Protein AF-A0A522C8F4-F1 (afdb_monomer)

Sequence (87 aa):
MTLLLDTPPDPAPGAAETHWVSIRHLQRAVAYLGAQGLDSAAWLARADIAPECLHNGDGKIGLAALERLLAIAMQELDVPCLGLDMA

pLDDT: mean 78.82, std 14.57, range [41.06, 93.38]

Foldseek 3Di:
DDDDDPDPPDPDVDDPPQDKDFLLLVLLLLVVCVVVVDDSVVLLVQLVHDPVSNVCRRDIDGVSSVVSSVVVSCVVVVPPCVVVVSD

Nearest PDB structures (foldseek):
  8rcw-assembly2_B  TM=8.359E-01  e=5.744E-02  Mycobacterium tuberculosis H37Rv
  7o81-assembly1_AU  TM=5.723E-01  e=1.205E+00  Oryctolagus cuniculus
  9f9s-assembly1_CN  TM=5.212E-01  e=1.064E+00  Saccharomyces cerevisiae
  6zvh-assembly1_i  TM=5.993E-01  e=2.108E+00  Homo sapiens
  4fbi-assembly2_D  TM=5.442E-01  e=3.060E+00  Enterobacter sp. RFL1396

Secondary structure (DSSP, 8-state):
------PPP---S------EEEHHHHHHHHHHHHHTT--HHHHHHHTT--GGGGG-TT-EEEHHHHHHHHHHHHHHHT-TTHHHHT-

Structure (mmCIF, N/CA/C/O backbone):
data_AF-A0A522C8F4-F1
#
_entry.id   AF-A0A522C8F4-F1
#
loop_
_atom_site.group_PDB
_atom_site.id
_atom_site.type_symbol
_atom_site.label_atom_id
_atom_site.label_alt_id
_atom_site.label_comp_id
_atom_site.label_asym_id
_atom_site.label_entity_id
_atom_site.label_seq_id
_atom_site.pdbx_PDB_ins_code
_atom_site.Cartn_x
_atom_site.Cartn_y
_atom_site.Cartn_z
_atom_site.occupancy
_atom_site.B_iso_or_equiv
_atom_site.auth_seq_id
_atom_site.auth_comp_id
_atom_site.auth_asym_id
_atom_site.auth_atom_id
_atom_site.pdbx_PDB_model_num
ATOM 1 N N . MET A 1 1 ? 48.566 -18.611 25.488 1.00 44.94 1 MET A N 1
ATOM 2 C CA . MET A 1 1 ? 48.190 -18.891 24.086 1.00 44.94 1 MET A CA 1
ATOM 3 C C . MET A 1 1 ? 46.758 -18.421 23.917 1.00 44.94 1 MET A C 1
ATOM 5 O O . MET A 1 1 ? 45.863 -19.042 24.470 1.00 44.94 1 MET A O 1
ATOM 9 N N . THR A 1 2 ? 46.566 -17.261 23.294 1.00 46.38 2 THR A N 1
ATOM 10 C CA . THR A 1 2 ? 45.254 -16.617 23.140 1.00 46.38 2 THR A CA 1
ATOM 11 C C . THR A 1 2 ? 44.597 -17.163 21.878 1.00 46.38 2 THR A C 1
ATOM 13 O O . THR A 1 2 ? 45.155 -17.017 20.794 1.00 46.38 2 THR A O 1
ATOM 16 N N . LEU A 1 3 ? 43.455 -17.834 22.027 1.00 51.31 3 LEU A N 1
ATOM 17 C CA . LEU A 1 3 ? 42.624 -18.289 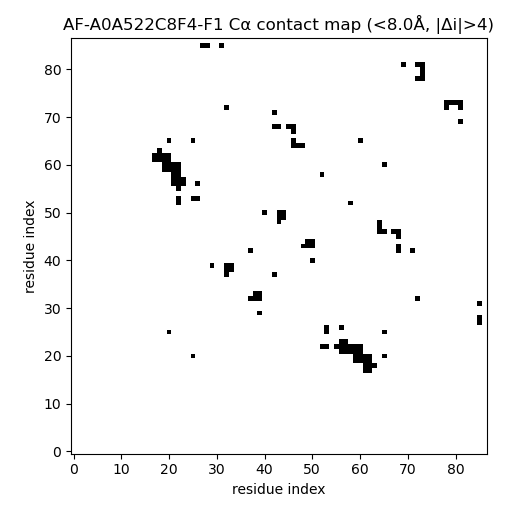20.914 1.00 51.31 3 LEU A CA 1
ATOM 18 C C . LEU A 1 3 ? 41.942 -17.061 20.299 1.00 51.31 3 LEU A C 1
ATOM 20 O O . LEU A 1 3 ? 41.052 -16.473 20.908 1.00 51.31 3 LEU A O 1
ATOM 24 N N . LEU A 1 4 ? 42.405 -16.654 19.118 1.00 52.91 4 LEU A N 1
ATOM 25 C CA . LEU A 1 4 ? 41.684 -15.735 18.242 1.00 52.91 4 LEU A CA 1
ATOM 26 C C . LEU A 1 4 ? 40.414 -16.456 17.780 1.00 52.91 4 LEU A C 1
ATOM 28 O O . LEU A 1 4 ? 40.498 -17.440 17.049 1.00 52.91 4 LEU A O 1
ATOM 32 N N . LEU A 1 5 ? 39.253 -16.002 18.259 1.00 57.53 5 LEU A N 1
ATOM 33 C CA . LEU A 1 5 ? 37.972 -16.357 17.660 1.00 57.53 5 LEU A CA 1
ATOM 34 C C . LEU A 1 5 ? 37.971 -15.776 16.244 1.00 57.53 5 LEU A C 1
ATOM 36 O O . LEU A 1 5 ? 37.973 -14.559 16.067 1.00 57.53 5 LEU A O 1
ATOM 40 N N . ASP A 1 6 ? 38.010 -16.668 15.260 1.00 53.59 6 ASP A N 1
ATOM 41 C CA . ASP A 1 6 ? 37.747 -16.384 13.856 1.00 53.59 6 ASP A CA 1
ATOM 42 C C . ASP A 1 6 ? 36.260 -16.017 13.746 1.00 53.59 6 ASP A C 1
ATOM 44 O O . ASP A 1 6 ? 35.390 -16.874 13.600 1.00 53.59 6 ASP A O 1
ATOM 48 N N . THR A 1 7 ? 35.940 -14.745 13.991 1.00 63.19 7 THR A N 1
ATOM 49 C CA . THR A 1 7 ? 34.595 -14.225 13.747 1.00 63.19 7 THR A CA 1
ATOM 50 C C . THR A 1 7 ? 34.357 -14.343 12.243 1.00 63.19 7 THR A C 1
ATOM 52 O O . THR A 1 7 ? 35.113 -13.726 11.485 1.00 63.19 7 THR A O 1
ATOM 55 N N . PRO A 1 8 ? 33.354 -15.118 11.785 1.00 62.75 8 PRO A N 1
ATOM 56 C CA . PRO A 1 8 ? 33.041 -15.179 10.367 1.00 62.75 8 PRO A CA 1
ATOM 57 C C . PRO A 1 8 ? 32.756 -13.755 9.877 1.00 62.75 8 PRO A C 1
ATOM 59 O O . PRO A 1 8 ? 32.131 -12.984 10.613 1.00 62.75 8 PRO A O 1
ATOM 62 N N . PRO A 1 9 ? 33.233 -13.375 8.679 1.00 60.97 9 PRO A N 1
ATOM 63 C CA . PRO A 1 9 ? 32.953 -12.058 8.139 1.00 60.97 9 PRO A CA 1
ATOM 64 C C . PRO A 1 9 ? 31.438 -11.850 8.133 1.00 60.97 9 PRO A C 1
ATOM 66 O O . PRO A 1 9 ? 30.693 -12.712 7.662 1.00 60.97 9 PRO A O 1
ATOM 69 N N . ASP A 1 10 ? 31.012 -10.715 8.690 1.00 57.66 10 ASP A N 1
ATOM 70 C CA . ASP A 1 10 ? 29.665 -10.180 8.519 1.00 57.66 10 ASP A CA 1
ATOM 71 C C . ASP A 1 10 ? 29.289 -10.350 7.040 1.00 57.66 10 ASP A C 1
ATOM 73 O O . ASP A 1 10 ? 30.137 -10.042 6.187 1.00 57.66 10 ASP A O 1
ATOM 77 N N . PRO A 1 11 ? 28.119 -10.928 6.702 1.00 50.84 11 PRO A N 1
ATOM 78 C CA . PRO A 1 11 ? 27.736 -11.071 5.310 1.00 50.84 11 PRO A CA 1
ATOM 79 C C . PRO A 1 11 ? 27.777 -9.675 4.697 1.00 50.84 11 PRO A C 1
ATOM 81 O O . PRO A 1 11 ? 26.938 -8.828 4.994 1.00 50.84 11 PRO A O 1
ATOM 84 N N . ALA A 1 12 ? 28.796 -9.437 3.863 1.00 52.94 12 ALA A N 1
ATOM 85 C CA . ALA A 1 12 ? 28.908 -8.232 3.059 1.00 52.94 12 ALA A CA 1
ATOM 86 C C . ALA A 1 12 ? 27.527 -7.960 2.450 1.00 52.94 12 ALA A C 1
ATOM 88 O O . ALA A 1 12 ? 26.893 -8.945 2.070 1.00 52.94 12 ALA A O 1
ATOM 89 N N . PRO A 1 13 ? 27.049 -6.702 2.357 1.00 50.16 13 PRO A N 1
ATOM 90 C CA . PRO A 1 13 ? 25.751 -6.387 1.761 1.00 50.16 13 PRO A CA 1
ATOM 91 C C . PRO A 1 13 ? 25.743 -6.938 0.333 1.00 50.16 13 PRO A C 1
ATOM 93 O O . PRO A 1 13 ? 26.309 -6.369 -0.600 1.00 50.16 13 PRO A O 1
ATOM 96 N N . GLY A 1 14 ? 25.230 -8.153 0.220 1.00 41.06 14 GLY A N 1
ATOM 97 C CA . GLY A 1 14 ? 25.753 -9.151 -0.691 1.00 41.06 14 GLY A CA 1
ATOM 98 C C . GLY A 1 14 ? 24.600 -9.621 -1.519 1.00 41.06 14 GLY A C 1
ATOM 99 O O . GLY A 1 14 ? 23.705 -10.267 -0.995 1.00 41.06 14 GLY A O 1
ATOM 100 N N . ALA A 1 15 ? 24.662 -9.254 -2.797 1.00 46.59 15 ALA A N 1
ATOM 101 C CA . ALA A 1 15 ? 23.633 -9.456 -3.801 1.00 46.59 15 ALA A CA 1
ATOM 102 C C . ALA A 1 15 ? 22.291 -8.829 -3.398 1.00 46.59 15 ALA A C 1
ATOM 104 O O . ALA A 1 15 ? 21.621 -9.266 -2.474 1.00 46.59 15 ALA A O 1
ATOM 105 N N . ALA A 1 16 ? 21.860 -7.809 -4.143 1.00 55.00 16 ALA A N 1
ATOM 106 C CA . ALA A 1 16 ? 20.462 -7.408 -4.131 1.00 55.00 16 ALA A CA 1
ATOM 107 C C . ALA A 1 16 ? 19.640 -8.617 -4.596 1.00 55.00 16 ALA A C 1
ATOM 109 O O . ALA A 1 16 ? 19.471 -8.832 -5.801 1.00 55.00 16 ALA A O 1
ATOM 110 N N . GLU A 1 17 ? 19.213 -9.459 -3.653 1.00 55.12 17 GLU A N 1
ATOM 111 C CA . GLU A 1 17 ? 18.331 -10.571 -3.937 1.00 55.12 17 GLU A CA 1
ATOM 112 C C . GLU A 1 17 ? 17.128 -9.979 -4.651 1.00 55.12 17 GLU A C 1
ATOM 114 O O . GLU A 1 17 ? 16.402 -9.133 -4.123 1.00 55.12 17 GLU A O 1
ATOM 119 N N . THR A 1 18 ? 16.983 -10.340 -5.922 1.00 69.88 18 THR A N 1
ATOM 120 C CA . THR A 1 18 ? 16.016 -9.697 -6.799 1.00 69.88 18 THR A CA 1
ATOM 121 C C . THR A 1 18 ? 14.662 -10.374 -6.610 1.00 69.88 18 THR A C 1
ATOM 123 O O . THR A 1 18 ? 14.079 -10.932 -7.539 1.00 69.88 18 THR A O 1
ATOM 126 N N . HIS A 1 19 ? 14.198 -10.392 -5.362 1.00 85.94 19 HIS A N 1
ATOM 127 C CA . HIS A 1 19 ? 12.888 -10.897 -4.998 1.00 85.94 19 HIS A CA 1
ATOM 128 C C . HIS A 1 19 ? 11.849 -9.866 -5.409 1.00 85.94 19 HIS A C 1
ATOM 130 O O . HIS A 1 19 ? 11.964 -8.674 -5.114 1.00 85.94 19 HIS A O 1
ATOM 136 N N . TRP A 1 20 ? 10.828 -10.336 -6.114 1.00 90.62 20 TRP A N 1
ATOM 137 C CA . TRP A 1 20 ? 9.757 -9.505 -6.640 1.00 90.62 20 TRP A CA 1
ATOM 138 C C . TRP A 1 20 ? 8.425 -9.958 -6.069 1.00 90.62 20 TRP A C 1
ATOM 140 O O . TRP A 1 20 ? 8.176 -11.153 -5.916 1.00 90.62 20 TRP A O 1
ATOM 150 N N . VAL A 1 21 ? 7.530 -9.003 -5.853 1.00 89.69 21 VAL A N 1
ATOM 151 C CA . VAL A 1 21 ? 6.144 -9.263 -5.471 1.00 89.69 21 VAL A CA 1
ATOM 152 C C . VAL A 1 21 ? 5.204 -8.566 -6.448 1.00 89.69 21 VAL A C 1
ATOM 154 O O . VAL A 1 21 ? 5.513 -7.506 -6.994 1.00 89.69 21 VAL A O 1
ATOM 157 N N . SER A 1 22 ? 4.057 -9.188 -6.718 1.00 91.44 22 SER A N 1
ATOM 158 C CA . SER A 1 22 ? 3.035 -8.598 -7.585 1.00 91.44 22 SER A CA 1
ATOM 159 C C . SER A 1 22 ? 2.456 -7.331 -6.955 1.00 91.44 22 SER A C 1
ATOM 161 O O . SER A 1 22 ? 2.142 -7.314 -5.761 1.00 91.44 22 SER A O 1
ATOM 163 N N . ILE A 1 23 ? 2.220 -6.308 -7.779 1.00 93.38 23 ILE A N 1
ATOM 164 C CA . ILE A 1 23 ? 1.547 -5.069 -7.365 1.00 93.38 23 ILE A CA 1
ATOM 165 C C . ILE A 1 23 ? 0.154 -5.344 -6.780 1.00 93.38 23 ILE A C 1
ATOM 167 O O . ILE A 1 23 ? -0.283 -4.603 -5.906 1.00 93.38 23 ILE A O 1
ATOM 171 N N . ARG A 1 24 ? -0.512 -6.454 -7.134 1.00 92.00 24 ARG A N 1
ATOM 172 C CA . ARG A 1 24 ? -1.760 -6.890 -6.475 1.00 92.00 24 ARG A CA 1
ATOM 173 C C . ARG A 1 24 ? -1.620 -7.047 -4.958 1.00 92.00 24 ARG A C 1
ATOM 175 O O . ARG A 1 24 ? -2.556 -6.727 -4.231 1.00 92.00 24 ARG A O 1
ATOM 182 N N . HIS A 1 25 ? -0.473 -7.519 -4.470 1.00 89.25 25 HIS A N 1
ATOM 183 C CA . HIS A 1 25 ? -0.236 -7.654 -3.029 1.00 89.25 25 HIS A CA 1
ATOM 184 C C . HIS A 1 25 ? -0.014 -6.291 -2.381 1.00 89.25 25 HIS A C 1
ATOM 186 O O . HIS A 1 25 ? -0.578 -6.026 -1.324 1.00 89.25 25 HIS A O 1
ATOM 192 N N . LEU A 1 26 ? 0.727 -5.400 -3.051 1.00 91.31 26 LEU A N 1
ATOM 193 C CA . LEU A 1 26 ? 0.863 -4.013 -2.612 1.00 91.31 26 LEU A CA 1
ATOM 194 C C . LEU A 1 26 ? -0.512 -3.329 -2.534 1.00 91.31 26 LEU A C 1
ATOM 196 O O . LEU A 1 26 ? -0.822 -2.709 -1.526 1.00 91.31 26 LEU A O 1
ATOM 200 N N . GLN A 1 27 ? -1.359 -3.478 -3.556 1.00 91.88 27 GLN A N 1
ATOM 201 C CA . GLN A 1 27 ? -2.716 -2.924 -3.569 1.00 91.88 27 GLN A CA 1
ATOM 202 C C . GLN A 1 27 ? -3.560 -3.441 -2.397 1.00 91.88 27 GLN A C 1
ATOM 204 O O . GLN A 1 27 ? -4.240 -2.648 -1.750 1.00 91.88 27 GLN A O 1
ATOM 209 N N . ARG A 1 28 ? -3.504 -4.749 -2.096 1.00 89.88 28 ARG A N 1
ATOM 210 C CA . ARG A 1 28 ? -4.203 -5.333 -0.936 1.00 89.88 28 ARG A CA 1
ATOM 211 C C . ARG A 1 28 ? -3.689 -4.753 0.381 1.00 89.88 28 ARG A C 1
ATOM 213 O O . ARG A 1 28 ? -4.504 -4.357 1.207 1.00 89.88 28 ARG A O 1
ATOM 220 N N . ALA A 1 29 ? -2.370 -4.642 0.546 1.00 88.94 29 ALA A N 1
ATOM 221 C CA . ALA A 1 29 ? -1.771 -4.042 1.735 1.00 88.94 29 ALA A CA 1
ATOM 222 C C . ALA A 1 29 ? -2.201 -2.578 1.904 1.00 88.94 29 ALA A C 1
ATOM 224 O O . ALA A 1 29 ? -2.668 -2.186 2.966 1.00 88.94 29 ALA A O 1
ATOM 225 N N . VAL A 1 30 ? -2.137 -1.782 0.837 1.00 90.12 30 VAL A N 1
ATOM 226 C CA . VAL A 1 30 ? -2.553 -0.374 0.850 1.00 90.12 30 VAL A CA 1
ATOM 227 C C . VAL A 1 30 ? -4.041 -0.224 1.179 1.00 90.12 30 VAL A C 1
ATOM 229 O O . VAL A 1 30 ? -4.398 0.621 1.996 1.00 90.12 30 VAL A O 1
ATOM 232 N N . ALA A 1 31 ? -4.906 -1.060 0.598 1.00 89.62 31 ALA A N 1
ATOM 233 C CA . ALA A 1 31 ? -6.337 -1.053 0.898 1.00 89.62 31 ALA A CA 1
ATOM 234 C C . ALA A 1 31 ? -6.622 -1.419 2.365 1.00 89.62 31 ALA A C 1
ATOM 236 O O . ALA A 1 31 ? -7.450 -0.773 3.006 1.00 89.62 31 ALA A O 1
ATOM 237 N N . TYR A 1 32 ? -5.914 -2.415 2.904 1.00 87.88 32 TYR A N 1
ATOM 238 C CA . TYR A 1 32 ? -6.016 -2.799 4.311 1.00 87.88 32 TYR A CA 1
ATOM 239 C C . TYR A 1 32 ? -5.588 -1.657 5.242 1.00 87.88 32 TYR A C 1
ATOM 241 O O . TYR A 1 32 ? -6.335 -1.290 6.144 1.00 87.88 32 TYR A O 1
ATOM 249 N N . LEU A 1 33 ? -4.429 -1.039 4.993 1.00 86.50 33 LEU A N 1
ATOM 250 C CA . LEU A 1 33 ? -3.942 0.087 5.797 1.00 86.50 33 LEU A CA 1
ATOM 251 C C . LEU A 1 33 ? -4.897 1.287 5.730 1.00 86.50 33 LEU A C 1
ATOM 253 O O . LEU A 1 33 ? -5.185 1.901 6.756 1.00 86.50 33 LEU A O 1
ATOM 257 N N . GLY A 1 34 ? -5.456 1.571 4.551 1.00 87.12 34 GLY A N 1
ATOM 258 C CA . GLY A 1 34 ? -6.485 2.598 4.387 1.00 87.12 34 GLY A CA 1
ATOM 259 C C . GLY A 1 34 ? -7.748 2.314 5.210 1.00 87.12 34 GLY A C 1
ATOM 260 O O . GLY A 1 34 ? -8.307 3.232 5.806 1.00 87.12 34 GLY A O 1
ATOM 261 N N . ALA A 1 35 ? -8.167 1.049 5.320 1.00 87.62 35 ALA A N 1
ATOM 262 C CA . ALA A 1 35 ? -9.297 0.654 6.167 1.00 87.62 35 ALA A CA 1
ATOM 263 C C . ALA A 1 35 ? -9.024 0.847 7.672 1.00 87.62 35 ALA A C 1
ATOM 265 O O . ALA A 1 35 ? -9.966 1.058 8.432 1.00 87.62 35 ALA A O 1
ATOM 266 N N . GLN A 1 36 ? -7.754 0.844 8.091 1.00 83.50 36 GLN A N 1
ATOM 267 C CA . GLN A 1 36 ? -7.331 1.176 9.459 1.00 83.50 36 GLN A CA 1
ATOM 268 C C . GLN A 1 36 ? -7.215 2.694 9.705 1.00 83.50 36 GLN A C 1
ATOM 270 O O . GLN A 1 36 ? -6.782 3.122 10.772 1.00 83.50 36 GLN A O 1
ATOM 275 N N . GLY A 1 37 ? -7.592 3.525 8.726 1.00 84.75 37 GLY A N 1
ATOM 276 C CA . GLY A 1 37 ? -7.521 4.984 8.818 1.00 84.75 37 GLY A CA 1
ATOM 277 C C . GLY A 1 37 ? -6.133 5.566 8.546 1.00 84.75 37 GLY A C 1
ATOM 278 O O . GLY A 1 37 ? -5.911 6.747 8.816 1.00 84.75 37 GLY A O 1
ATOM 279 N N . LEU A 1 38 ? -5.198 4.771 8.014 1.00 81.31 38 LEU A N 1
ATOM 280 C CA . LEU A 1 38 ? -3.857 5.244 7.675 1.00 81.31 38 LEU A CA 1
ATOM 281 C C . LEU A 1 38 ? -3.829 5.927 6.302 1.00 81.31 38 LEU A C 1
ATOM 283 O O . LEU A 1 38 ? -4.421 5.449 5.332 1.00 81.31 38 LEU A O 1
ATOM 287 N N . ASP A 1 39 ? -3.080 7.028 6.203 1.00 86.12 39 ASP A N 1
ATOM 288 C CA . ASP A 1 39 ? -2.875 7.748 4.943 1.00 86.12 39 ASP A CA 1
ATOM 289 C C . ASP A 1 39 ? -1.907 6.999 4.019 1.00 86.12 39 ASP A C 1
ATOM 291 O O . ASP A 1 39 ? -0.700 7.234 3.995 1.00 86.12 39 ASP A O 1
ATOM 295 N N . SER A 1 40 ? -2.456 6.121 3.191 1.00 82.44 40 SER A N 1
ATOM 296 C CA . SER A 1 40 ? -1.705 5.352 2.198 1.00 82.44 40 SER A CA 1
ATOM 297 C C . SER A 1 40 ? -0.673 6.152 1.377 1.00 82.44 40 SER A C 1
ATOM 299 O O . SER A 1 40 ? 0.377 5.598 1.057 1.00 82.44 40 SER A O 1
ATOM 301 N N . ALA A 1 41 ? -0.894 7.437 1.071 1.00 86.12 41 ALA A N 1
ATOM 302 C CA . ALA A 1 41 ? 0.064 8.231 0.295 1.00 86.12 41 ALA A CA 1
ATOM 303 C C . ALA A 1 41 ? 1.337 8.561 1.092 1.00 86.12 41 ALA A C 1
ATOM 305 O O . ALA A 1 41 ? 2.450 8.364 0.594 1.00 86.12 41 ALA A O 1
ATOM 306 N N . ALA A 1 42 ? 1.188 9.002 2.344 1.00 86.25 42 ALA A N 1
ATOM 307 C CA . ALA A 1 42 ? 2.316 9.284 3.234 1.00 86.25 42 ALA A CA 1
ATOM 308 C C . ALA A 1 42 ? 3.173 8.030 3.482 1.00 86.25 42 ALA A C 1
ATOM 310 O O . ALA A 1 42 ? 4.399 8.088 3.582 1.00 86.25 42 ALA A O 1
ATOM 311 N N . TRP A 1 43 ? 2.518 6.879 3.538 1.00 86.69 43 TRP A N 1
ATOM 312 C CA . TRP A 1 43 ? 3.128 5.589 3.815 1.00 86.69 43 TRP A CA 1
ATOM 313 C C . TRP A 1 43 ? 3.905 5.017 2.629 1.00 86.69 43 TRP A C 1
ATOM 315 O O . TRP A 1 43 ? 5.034 4.553 2.795 1.00 86.69 43 TRP A O 1
ATOM 325 N N . LEU A 1 44 ? 3.348 5.124 1.422 1.00 90.50 44 LEU A N 1
ATOM 326 C CA . LEU A 1 44 ? 4.053 4.775 0.188 1.00 90.50 44 LEU A CA 1
ATOM 327 C C . LEU A 1 44 ? 5.304 5.639 -0.001 1.00 90.50 44 LEU A C 1
ATOM 329 O O . LEU A 1 44 ? 6.363 5.104 -0.322 1.00 90.50 44 LEU A O 1
ATOM 333 N N . ALA A 1 45 ? 5.216 6.940 0.298 1.00 89.62 45 ALA A N 1
ATOM 334 C CA . ALA A 1 45 ? 6.369 7.834 0.257 1.00 89.62 45 ALA A CA 1
ATOM 335 C C . ALA A 1 45 ? 7.475 7.410 1.245 1.00 89.62 45 ALA A C 1
ATOM 337 O O . ALA A 1 45 ? 8.645 7.374 0.871 1.00 89.62 45 ALA A O 1
ATOM 338 N N . ARG A 1 46 ? 7.126 7.016 2.481 1.00 85.94 46 ARG A N 1
ATOM 339 C CA . ARG A 1 46 ? 8.096 6.489 3.470 1.00 85.94 46 ARG A CA 1
ATOM 340 C C . ARG A 1 46 ? 8.739 5.167 3.035 1.00 85.94 46 ARG A C 1
ATOM 342 O O . ARG A 1 46 ? 9.874 4.893 3.418 1.00 85.94 46 ARG A O 1
ATOM 349 N N . ALA A 1 47 ? 8.025 4.356 2.257 1.00 87.31 47 ALA A N 1
ATOM 350 C CA . ALA A 1 47 ? 8.521 3.095 1.709 1.00 87.31 47 ALA A CA 1
ATOM 351 C C . ALA A 1 47 ? 9.281 3.254 0.377 1.00 87.31 47 ALA A C 1
ATOM 353 O O . ALA A 1 47 ? 9.730 2.248 -0.176 1.00 87.31 47 ALA A O 1
ATOM 354 N N . ASP A 1 48 ? 9.448 4.486 -0.122 1.00 88.62 48 ASP A N 1
ATOM 355 C CA . ASP A 1 48 ? 10.056 4.792 -1.425 1.00 88.62 48 ASP A CA 1
ATOM 356 C C . ASP A 1 48 ? 9.295 4.146 -2.604 1.00 88.62 48 ASP A C 1
ATOM 358 O O . ASP A 1 48 ? 9.873 3.672 -3.580 1.00 88.62 48 ASP A O 1
ATOM 362 N N . ILE A 1 49 ? 7.963 4.083 -2.497 1.00 89.88 49 ILE A N 1
ATOM 363 C CA . ILE A 1 49 ? 7.073 3.530 -3.523 1.00 89.88 49 ILE A CA 1
ATOM 364 C C . ILE A 1 49 ? 6.310 4.673 -4.187 1.00 89.88 49 ILE A C 1
ATOM 366 O O . ILE A 1 49 ? 5.542 5.387 -3.541 1.00 89.88 49 ILE A O 1
ATOM 370 N N . ALA A 1 50 ? 6.464 4.811 -5.503 1.00 90.38 50 ALA A N 1
ATOM 371 C CA . ALA A 1 50 ? 5.681 5.771 -6.266 1.00 90.38 50 ALA A CA 1
ATOM 372 C C . ALA A 1 50 ? 4.200 5.331 -6.312 1.00 90.38 50 ALA A C 1
ATOM 374 O O . ALA A 1 50 ? 3.909 4.184 -6.669 1.00 90.38 50 ALA A O 1
ATOM 375 N N . PRO A 1 51 ? 3.234 6.212 -5.991 1.00 89.12 51 PRO A N 1
ATOM 376 C CA . PRO A 1 51 ? 1.816 5.846 -5.945 1.00 89.12 51 PRO A CA 1
ATOM 377 C C . PRO A 1 51 ? 1.277 5.404 -7.312 1.00 89.12 51 PRO A C 1
ATOM 379 O O . PRO A 1 51 ? 0.381 4.567 -7.385 1.00 89.12 51 PRO A O 1
ATOM 382 N N . GLU A 1 52 ? 1.866 5.895 -8.403 1.00 90.06 52 GLU A N 1
ATOM 383 C CA . GLU A 1 52 ? 1.548 5.482 -9.772 1.00 90.06 52 GLU A CA 1
ATOM 384 C C . GLU A 1 52 ? 1.759 3.982 -10.032 1.00 90.06 52 GLU A C 1
ATOM 386 O O . GLU A 1 52 ? 1.067 3.412 -10.880 1.00 90.06 52 GLU A O 1
ATOM 391 N N . CYS A 1 53 ? 2.631 3.313 -9.264 1.00 88.31 53 CYS A N 1
ATOM 392 C CA . CYS A 1 53 ? 2.795 1.863 -9.342 1.00 88.31 53 CYS A CA 1
ATOM 393 C C . CYS A 1 53 ? 1.475 1.136 -9.061 1.00 88.31 53 CYS A C 1
ATOM 395 O O . CYS A 1 53 ? 1.204 0.111 -9.681 1.00 88.31 53 CYS A O 1
ATOM 397 N N . LEU A 1 54 ? 0.606 1.681 -8.203 1.00 88.56 54 LEU A N 1
ATOM 398 C CA . LEU A 1 54 ? -0.685 1.070 -7.885 1.00 88.56 54 LEU A CA 1
ATOM 399 C C . LEU A 1 54 ? -1.636 0.993 -9.083 1.00 88.56 54 LEU A C 1
ATOM 401 O O . LEU A 1 54 ? -2.565 0.190 -9.044 1.00 88.56 54 LEU A O 1
ATOM 405 N N . HIS A 1 55 ? -1.429 1.765 -10.152 1.00 88.88 55 HIS A N 1
ATOM 406 C CA . HIS A 1 55 ? -2.274 1.692 -11.348 1.00 88.88 55 HIS A CA 1
ATOM 407 C C . HIS A 1 55 ? -1.943 0.489 -12.241 1.00 88.88 55 HIS A C 1
ATOM 409 O O . HIS A 1 55 ? -2.783 0.063 -13.034 1.00 88.88 55 HIS A O 1
ATOM 415 N N . ASN A 1 56 ? -0.749 -0.092 -12.102 1.00 87.31 56 ASN A N 1
ATOM 416 C CA . ASN A 1 56 ? -0.307 -1.225 -12.908 1.00 87.31 56 ASN A CA 1
ATOM 417 C C . ASN A 1 56 ? -0.450 -2.547 -12.140 1.00 87.31 56 ASN A C 1
ATOM 419 O O . ASN A 1 56 ? 0.529 -3.102 -11.646 1.00 87.31 56 ASN A O 1
ATOM 423 N N . GLY A 1 57 ? -1.675 -3.068 -12.040 1.00 81.75 57 GLY A N 1
ATOM 424 C CA . GLY A 1 57 ? -1.964 -4.287 -11.271 1.00 81.75 57 GLY A CA 1
ATOM 425 C C . GLY A 1 57 ? -1.174 -5.533 -11.703 1.00 81.75 57 GLY A C 1
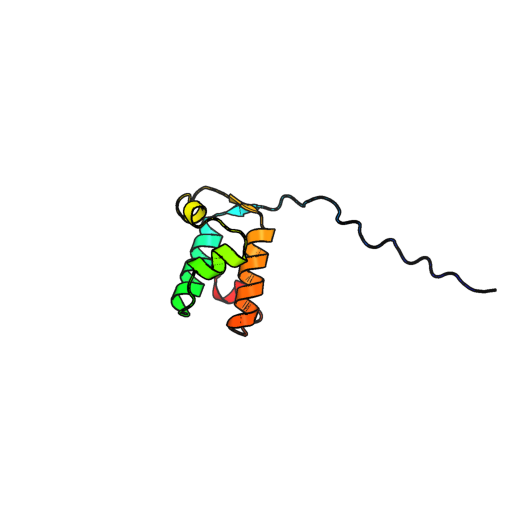ATOM 426 O O . GLY A 1 57 ? -0.922 -6.402 -10.872 1.00 81.75 57 GLY A O 1
ATOM 427 N N . ASP A 1 58 ? -0.753 -5.616 -12.965 1.00 85.62 58 ASP A N 1
ATOM 428 C CA . ASP A 1 58 ? 0.012 -6.746 -13.518 1.00 85.62 58 ASP A CA 1
ATOM 429 C C . ASP A 1 58 ? 1.535 -6.590 -13.363 1.00 85.62 58 ASP A C 1
ATOM 431 O O . ASP A 1 58 ? 2.304 -7.503 -13.678 1.00 85.62 58 ASP A O 1
ATOM 435 N N . GLY A 1 59 ? 1.992 -5.444 -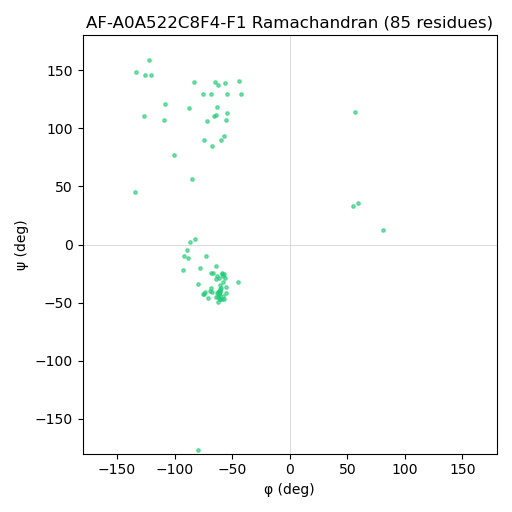12.857 1.00 89.75 59 GLY A N 1
ATOM 436 C CA . GLY A 1 59 ? 3.404 -5.195 -12.616 1.00 89.75 59 GLY A CA 1
ATOM 437 C C . GLY A 1 59 ? 3.929 -5.830 -11.326 1.00 89.75 59 GLY A C 1
ATOM 438 O O . GLY A 1 59 ? 3.241 -6.544 -10.583 1.00 89.75 59 GLY A O 1
ATOM 439 N N . LYS A 1 60 ? 5.206 -5.560 -11.062 1.00 92.31 60 LYS A N 1
ATOM 440 C CA . LYS A 1 60 ? 5.951 -6.094 -9.921 1.00 92.31 60 LYS A CA 1
ATOM 441 C C . LYS A 1 60 ? 6.735 -4.977 -9.245 1.00 92.31 60 LYS A C 1
ATOM 443 O O . LYS A 1 60 ? 7.191 -4.059 -9.921 1.00 92.31 60 LYS A O 1
ATOM 448 N N . ILE A 1 61 ? 6.917 -5.094 -7.936 1.00 89.81 61 ILE A N 1
ATOM 449 C CA . ILE A 1 61 ? 7.812 -4.243 -7.141 1.00 89.81 61 ILE A CA 1
ATOM 450 C C . ILE A 1 61 ? 8.835 -5.114 -6.423 1.00 89.81 61 ILE A C 1
ATOM 452 O O . ILE A 1 61 ? 8.607 -6.313 -6.229 1.00 89.81 61 ILE A O 1
ATOM 456 N N . GLY A 1 62 ? 9.961 -4.523 -6.032 1.00 90.12 62 GLY A N 1
ATOM 457 C CA . GLY A 1 62 ? 10.949 -5.225 -5.218 1.00 90.12 62 GLY A CA 1
ATOM 458 C C . GLY A 1 62 ? 10.343 -5.624 -3.875 1.00 90.12 62 GLY A C 1
ATOM 459 O O . GLY A 1 62 ? 9.645 -4.822 -3.250 1.00 90.12 62 GLY A O 1
ATOM 460 N N . LEU A 1 63 ? 10.622 -6.845 -3.421 1.00 89.06 63 LEU A N 1
ATOM 461 C CA . LEU A 1 63 ? 10.143 -7.351 -2.134 1.00 89.06 63 LEU A CA 1
ATOM 462 C C . LEU A 1 63 ? 10.553 -6.417 -0.986 1.00 89.06 63 LEU A C 1
ATOM 464 O O . LEU A 1 63 ? 9.709 -6.048 -0.179 1.00 89.06 63 LEU A O 1
ATOM 468 N N . ALA A 1 64 ? 11.789 -5.910 -1.011 1.00 88.44 64 ALA A N 1
ATOM 469 C CA . ALA A 1 64 ? 12.303 -4.966 -0.019 1.00 88.44 64 ALA A CA 1
ATOM 470 C C . ALA A 1 64 ? 11.499 -3.653 0.083 1.00 88.44 64 ALA A C 1
ATOM 472 O O . ALA A 1 64 ? 11.528 -2.980 1.113 1.00 88.44 64 ALA A O 1
ATOM 473 N N . ALA A 1 65 ? 10.800 -3.233 -0.978 1.00 88.44 65 ALA A N 1
ATOM 474 C CA . ALA A 1 65 ? 9.908 -2.075 -0.906 1.00 88.44 65 ALA A CA 1
ATOM 475 C C . ALA A 1 65 ? 8.617 -2.425 -0.148 1.00 88.44 65 ALA A C 1
ATOM 477 O O . ALA A 1 65 ? 8.183 -1.667 0.718 1.00 88.44 65 ALA A O 1
ATOM 478 N N . LEU A 1 66 ? 8.046 -3.607 -0.412 1.00 89.00 66 LEU A N 1
ATOM 479 C CA . LEU A 1 66 ? 6.891 -4.104 0.334 1.00 89.00 66 LEU A CA 1
ATOM 480 C C . LEU A 1 66 ? 7.237 -4.350 1.808 1.00 89.00 66 LEU A C 1
ATOM 482 O O . LEU A 1 66 ? 6.491 -3.924 2.681 1.00 89.00 66 LEU A O 1
ATOM 486 N N . GLU A 1 67 ? 8.367 -4.989 2.102 1.00 88.62 67 GLU A N 1
ATOM 487 C CA . GLU A 1 67 ? 8.807 -5.253 3.478 1.00 88.62 67 GLU A CA 1
ATOM 488 C C . GLU A 1 67 ? 9.005 -3.962 4.270 1.00 88.62 67 GLU A C 1
ATOM 490 O O . GLU A 1 67 ? 8.583 -3.887 5.420 1.00 88.62 67 GLU A O 1
ATOM 495 N N . ARG A 1 68 ? 9.565 -2.916 3.645 1.00 89.06 68 ARG A N 1
ATOM 496 C CA . ARG A 1 68 ? 9.654 -1.588 4.265 1.00 89.06 68 ARG A CA 1
ATOM 497 C C . ARG A 1 68 ? 8.274 -1.029 4.595 1.00 89.06 68 ARG A C 1
ATOM 499 O O . ARG A 1 68 ? 8.070 -0.594 5.723 1.00 89.06 68 ARG A O 1
ATOM 506 N N . LEU A 1 69 ? 7.319 -1.086 3.664 1.00 89.44 69 LEU A N 1
ATOM 507 C CA . LEU A 1 69 ? 5.942 -0.649 3.922 1.00 89.44 69 LEU A CA 1
ATOM 508 C C . LEU A 1 69 ? 5.320 -1.404 5.110 1.00 89.44 69 LEU A C 1
ATOM 510 O O . LEU A 1 69 ? 4.740 -0.783 6.000 1.00 89.44 69 LEU A O 1
ATOM 514 N N . LEU A 1 70 ? 5.469 -2.731 5.140 1.00 87.31 70 LEU A N 1
ATOM 515 C CA . LEU A 1 70 ? 4.914 -3.579 6.196 1.00 87.31 70 LEU A CA 1
ATOM 516 C C . LEU A 1 70 ? 5.589 -3.342 7.548 1.00 87.31 70 LEU A C 1
ATOM 518 O O . LEU A 1 70 ? 4.896 -3.258 8.556 1.00 87.31 70 LEU A O 1
ATOM 522 N N . ALA A 1 71 ? 6.910 -3.176 7.579 1.00 87.38 71 ALA A N 1
ATOM 523 C CA . ALA A 1 71 ? 7.648 -2.900 8.807 1.00 87.38 71 ALA A CA 1
ATOM 524 C C . ALA A 1 71 ? 7.202 -1.582 9.449 1.00 87.38 71 ALA A C 1
ATOM 526 O O . ALA A 1 71 ? 7.008 -1.525 10.662 1.00 87.38 71 ALA A O 1
ATOM 527 N N . ILE A 1 72 ? 6.983 -0.540 8.640 1.00 85.50 72 ILE A N 1
ATOM 528 C CA . ILE A 1 72 ? 6.417 0.713 9.144 1.00 85.50 72 ILE A CA 1
ATOM 529 C C . ILE A 1 72 ? 5.000 0.435 9.684 1.00 85.50 72 ILE A C 1
ATOM 531 O O . ILE A 1 72 ? 4.628 0.951 10.734 1.00 85.50 72 ILE A O 1
ATOM 535 N N . ALA A 1 73 ? 4.201 -0.395 8.996 1.00 84.88 73 ALA A N 1
ATOM 536 C CA . ALA A 1 73 ? 2.782 -0.571 9.324 1.00 84.88 73 ALA A CA 1
ATOM 537 C C . ALA A 1 73 ? 2.606 -1.302 10.648 1.00 84.88 73 ALA A C 1
ATOM 539 O O . ALA A 1 73 ? 1.778 -0.921 11.471 1.00 84.88 73 ALA A O 1
ATOM 540 N N . MET A 1 74 ? 3.444 -2.310 10.870 1.00 86.06 74 MET A N 1
ATOM 541 C CA . MET A 1 74 ? 3.525 -3.038 12.127 1.00 86.06 74 MET A CA 1
ATOM 542 C C . MET A 1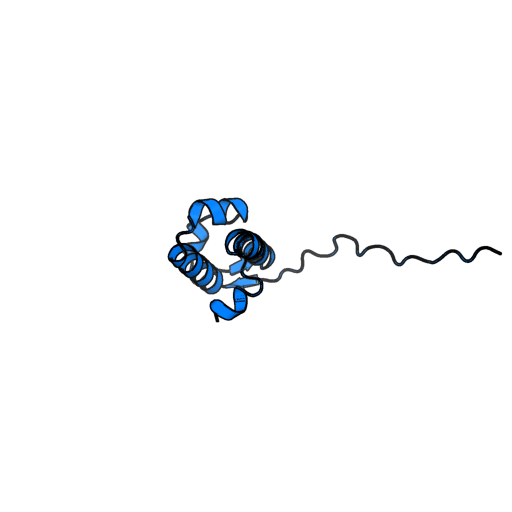 74 ? 3.893 -2.118 13.296 1.00 86.06 74 MET A C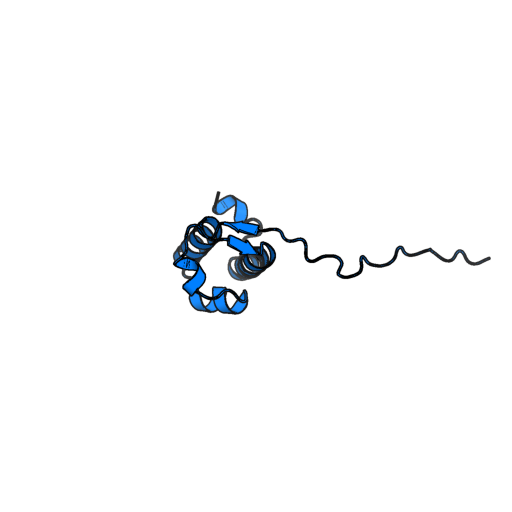 1
ATOM 544 O O . MET A 1 74 ? 3.346 -2.289 14.380 1.00 86.06 74 MET A O 1
ATOM 548 N N . GLN A 1 75 ? 4.776 -1.134 13.082 1.00 83.75 75 GLN A N 1
ATOM 549 C CA . GLN A 1 75 ? 5.176 -0.186 14.129 1.00 83.75 75 GLN A CA 1
ATOM 550 C C . GLN A 1 75 ? 4.046 0.762 14.534 1.00 83.75 75 GLN A C 1
ATOM 552 O O . GLN A 1 75 ? 3.933 1.077 15.713 1.00 83.75 75 GLN 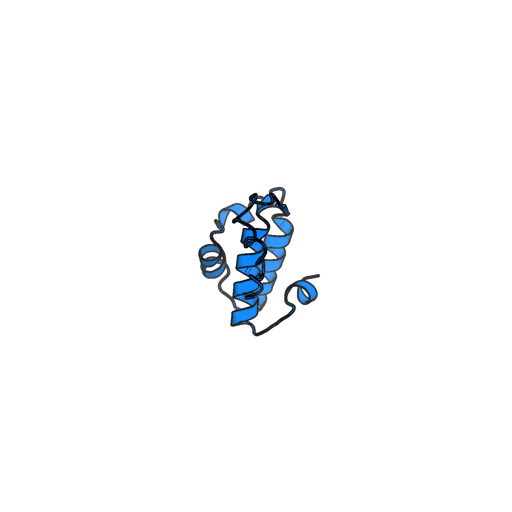A O 1
ATOM 557 N N . GLU A 1 76 ? 3.215 1.221 13.595 1.00 84.00 76 GLU A N 1
ATOM 558 C CA . GLU A 1 76 ? 2.177 2.212 13.936 1.00 84.00 76 GLU A CA 1
ATOM 559 C C . GLU A 1 76 ? 0.833 1.598 14.305 1.00 84.00 76 GLU A C 1
ATOM 561 O O . GLU A 1 76 ? 0.057 2.228 15.019 1.00 84.00 76 GLU A O 1
ATOM 566 N N . LEU A 1 77 ? 0.570 0.366 13.868 1.00 81.62 77 LEU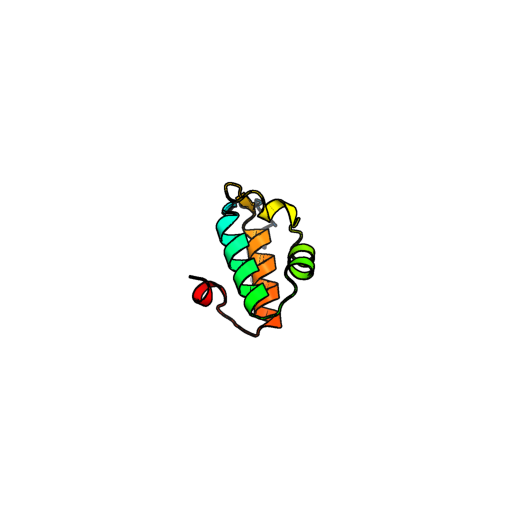 A N 1
ATOM 567 C CA . LEU A 1 77 ? -0.626 -0.376 14.263 1.00 81.62 77 LEU A CA 1
ATOM 568 C C . LEU A 1 77 ? -0.404 -1.263 15.496 1.00 81.62 77 LEU A C 1
ATOM 570 O O . LEU A 1 77 ? -1.377 -1.798 16.016 1.00 81.62 77 LEU A O 1
ATOM 574 N N . ASP A 1 78 ? 0.842 -1.431 15.954 1.00 81.50 78 ASP A N 1
ATOM 575 C CA . ASP A 1 78 ? 1.229 -2.359 17.031 1.00 81.50 78 ASP A CA 1
ATOM 576 C C . ASP A 1 78 ? 0.784 -3.816 16.759 1.00 81.50 78 ASP A C 1
ATOM 578 O O . ASP A 1 78 ? 0.437 -4.581 17.658 1.00 81.50 78 ASP A O 1
ATOM 582 N N . VAL A 1 79 ? 0.777 -4.219 15.479 1.00 78.31 79 VAL A N 1
ATOM 583 C CA . VAL A 1 79 ? 0.374 -5.567 15.039 1.00 78.31 79 VAL A CA 1
ATOM 584 C C . VAL A 1 79 ? 1.606 -6.342 14.558 1.00 78.31 79 VAL A C 1
ATOM 586 O O . VAL A 1 79 ? 2.097 -6.080 13.459 1.00 78.31 79 VAL A O 1
ATOM 589 N N . PRO A 1 80 ? 2.102 -7.338 15.317 1.00 65.06 80 PRO A N 1
ATOM 590 C CA . PRO A 1 80 ? 3.347 -8.040 14.996 1.00 65.06 80 PRO A CA 1
ATOM 591 C C . PRO A 1 80 ? 3.251 -9.010 13.801 1.00 65.06 80 PRO A C 1
ATOM 593 O O . PRO A 1 80 ? 4.280 -9.478 13.321 1.00 65.06 80 PRO A O 1
ATOM 596 N N . CYS A 1 81 ? 2.048 -9.304 13.289 1.00 72.38 81 CYS A N 1
ATOM 597 C CA . CYS A 1 81 ? 1.827 -10.297 12.227 1.00 72.38 81 CYS A CA 1
ATOM 598 C C . CYS A 1 81 ? 0.881 -9.803 11.119 1.00 72.38 81 CYS A C 1
ATOM 600 O O . CYS A 1 81 ? 0.006 -10.541 10.671 1.00 72.38 81 CYS A O 1
ATOM 602 N N . LEU A 1 82 ? 1.069 -8.571 10.644 1.00 72.62 82 LEU A N 1
ATOM 603 C CA . LEU A 1 82 ? 0.166 -7.921 9.682 1.00 72.62 82 LEU A CA 1
ATOM 604 C C . LEU A 1 82 ? -0.047 -8.730 8.383 1.00 72.62 82 LEU A C 1
ATOM 606 O O . LEU A 1 82 ? -1.115 -8.686 7.784 1.00 72.62 82 LEU A O 1
ATOM 610 N N . GLY A 1 83 ? 0.943 -9.533 7.975 1.00 68.31 83 GLY A N 1
ATOM 611 C CA . GLY A 1 83 ? 0.838 -10.458 6.840 1.00 68.31 83 GLY A CA 1
ATOM 612 C C . GLY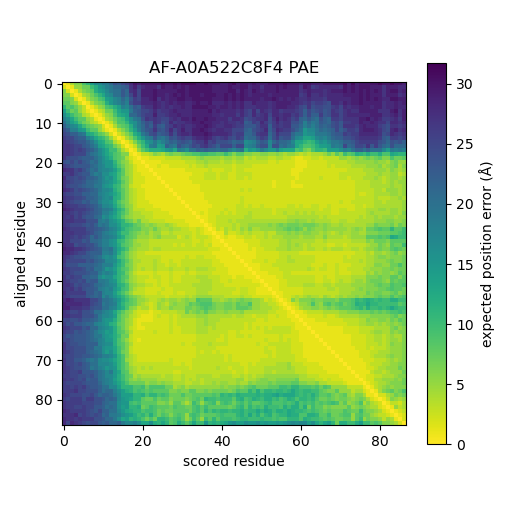 A 1 83 ? -0.236 -11.546 6.978 1.00 68.31 83 GLY A C 1
ATOM 613 O O . GLY A 1 83 ? -0.769 -11.978 5.960 1.00 68.31 83 GLY A O 1
ATOM 614 N N . LEU A 1 84 ? -0.570 -11.972 8.202 1.00 66.69 84 LEU A N 1
ATOM 615 C CA . LEU A 1 84 ? -1.602 -12.986 8.457 1.00 66.69 84 LEU A CA 1
ATOM 616 C C . LEU A 1 84 ? -3.016 -12.395 8.401 1.00 66.69 84 LEU A C 1
ATOM 618 O O . LEU A 1 84 ? -3.922 -13.064 7.918 1.00 66.69 84 LEU A O 1
ATOM 622 N N . ASP A 1 85 ? -3.192 -11.142 8.828 1.00 65.50 85 ASP A N 1
ATOM 623 C CA . ASP A 1 85 ? -4.470 -10.419 8.727 1.00 65.50 85 ASP A CA 1
ATOM 624 C C . ASP A 1 85 ? -4.854 -10.086 7.276 1.00 65.50 85 ASP A C 1
ATOM 626 O O . ASP A 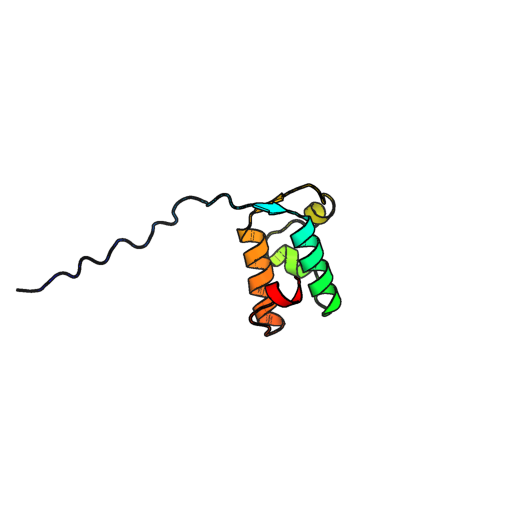1 85 ? -6.028 -9.912 6.955 1.00 65.50 85 ASP A O 1
ATOM 630 N N . MET A 1 86 ? -3.868 -9.998 6.379 1.00 67.25 86 MET A N 1
ATOM 631 C CA . MET A 1 86 ? -4.087 -9.667 4.967 1.00 67.25 86 MET A CA 1
ATOM 632 C C . MET A 1 86 ? -4.359 -10.882 4.059 1.00 67.25 86 MET A C 1
ATOM 634 O O . MET A 1 86 ? -4.704 -10.674 2.885 1.00 67.25 86 MET A O 1
ATOM 638 N N . ALA A 1 87 ? -4.148 -12.109 4.558 1.00 59.72 87 ALA A N 1
ATOM 639 C CA . ALA A 1 87 ? -4.178 -13.357 3.783 1.00 59.72 87 ALA A CA 1
ATOM 640 C C . ALA A 1 87 ? -5.564 -13.653 3.178 1.00 59.72 87 ALA A C 1
ATOM 642 O O . ALA A 1 87 ? -6.555 -13.710 3.934 1.00 59.72 87 ALA A O 1
#

Mean predicted aligned error: 10.31 Å

Solvent-accessible surface area (backbone atoms only — not comparable to full-atom values): 5409 Å² total; per-residue (Å²): 138,84,83,79,77,81,70,74,77,73,82,61,98,64,70,86,75,85,48,70,38,50,28,53,56,54,49,51,51,44,54,52,42,41,74,74,72,44,63,51,68,69,45,30,55,76,27,74,43,64,74,72,55,68,75,40,56,89,41,70,42,53,39,70,40,53,51,45,40,49,55,56,47,30,67,76,67,73,38,96,55,59,73,67,79,72,106

Radius of gyration: 17.49 Å; Cα contacts (8 Å, |Δi|>4): 70; chains: 1; bounding box: 58×28×38 Å